Protein AF-A0A7J2VBS0-F1 (afdb_monomer)

Radius of gyration: 18.39 Å; Cα contacts (8 Å, |Δi|>4): 195; chains: 1; bounding box: 37×64×40 Å

Solvent-accessible surface area (backbone atoms only — not comparable to full-atom values): 8277 Å² total; per-residue (Å²): 133,91,49,75,49,70,35,66,66,53,61,73,64,65,58,87,63,50,68,64,55,48,54,52,32,54,75,73,70,42,53,58,47,79,52,73,48,76,32,90,88,28,45,37,32,43,34,33,37,43,43,85,49,99,90,30,32,40,36,38,68,55,23,30,35,39,42,41,56,63,86,56,71,91,43,72,68,56,54,50,47,60,74,55,34,84,44,75,46,83,48,96,69,27,40,37,36,33,26,47,45,95,46,27,59,57,53,46,37,59,51,62,63,77,49,80,67,75,72,78,76,74,79,75,78,74,78,78,82,80,75,82,78,78,80,81,75,132

Nearest PDB structures (foldseek):
  4jgl-assembly1_A  TM=4.627E-01  e=5.544E-01  Bacteroides eggerthii DSM 20697
  2p0w-assembly2_B  TM=5.869E-01  e=8.440E-01  Homo sapiens
  5mu3-assembly1_A  TM=4.746E-01  e=6.121E+00  Kluyveromyces lactis NRRL Y-1140
  2nvm-assembly1_A  TM=3.682E-01  e=5.428E+00  Trichormus variabilis ATCC 29413

Foldseek 3Di:
DAAEDEDPLRVLLVDPCVVVQLVVCVVVVHQKDWDWDAFPNKIKIWIWGWDDDPRHTYIGTFWMKIKAFPPDDPDPLVVVLVVQFPDWDDDDRIIIGIGGPVCRSVNSCVGHVVDPPPPPDDPDPDPPPPPDPPPPDD

pLDDT: mean 78.74, std 20.57, range [27.11, 95.31]

Mean predicted aligned error: 9.74 Å

Structure (mm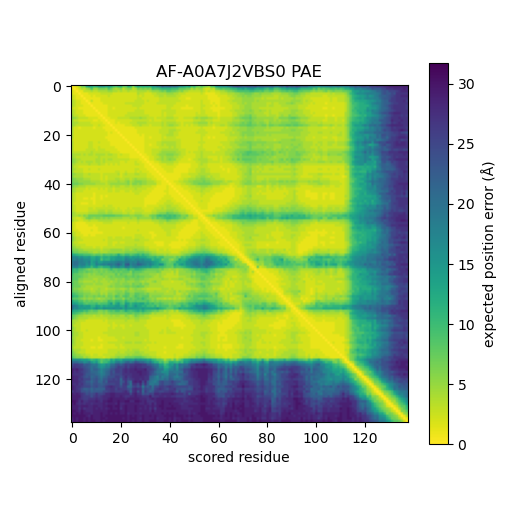CIF, N/CA/C/O backbone):
data_AF-A0A7J2VBS0-F1
#
_entry.id   AF-A0A7J2VBS0-F1
#
loop_
_atom_site.group_PDB
_atom_site.id
_atom_site.type_symbol
_atom_site.label_atom_id
_atom_site.label_alt_id
_atom_site.label_comp_id
_atom_site.label_asym_id
_atom_site.label_entity_id
_atom_site.label_seq_id
_atom_site.pdbx_PDB_ins_code
_atom_site.Cartn_x
_atom_site.Cartn_y
_atom_site.Cartn_z
_atom_site.occupancy
_atom_site.B_iso_or_equiv
_atom_site.auth_seq_id
_atom_site.auth_comp_id
_atom_site.auth_asym_id
_atom_site.auth_atom_id
_atom_site.pdbx_PDB_model_num
ATOM 1 N N . MET A 1 1 ? 15.161 -12.304 -17.473 1.00 69.94 1 MET A N 1
ATOM 2 C CA . MET A 1 1 ? 15.053 -11.946 -16.048 1.00 69.94 1 MET A CA 1
ATOM 3 C C . MET A 1 1 ? 14.732 -10.467 -15.995 1.00 69.94 1 MET A C 1
ATOM 5 O O . MET A 1 1 ? 15.534 -9.682 -16.494 1.00 69.94 1 MET A O 1
ATOM 9 N N . THR A 1 2 ? 13.534 -10.121 -15.525 1.00 84.12 2 THR A N 1
ATOM 10 C CA . THR A 1 2 ? 13.092 -8.733 -15.335 1.00 84.12 2 THR A CA 1
ATOM 11 C C . THR A 1 2 ? 14.006 -8.059 -14.313 1.00 84.12 2 THR A C 1
ATOM 13 O O . THR A 1 2 ? 14.432 -8.703 -13.355 1.00 84.12 2 THR A O 1
ATOM 16 N N . ARG A 1 3 ? 14.371 -6.795 -14.537 1.00 91.31 3 ARG A N 1
ATOM 17 C CA . ARG A 1 3 ? 15.209 -6.022 -13.609 1.00 91.31 3 ARG A CA 1
ATOM 18 C C . ARG A 1 3 ? 14.377 -4.954 -12.922 1.00 91.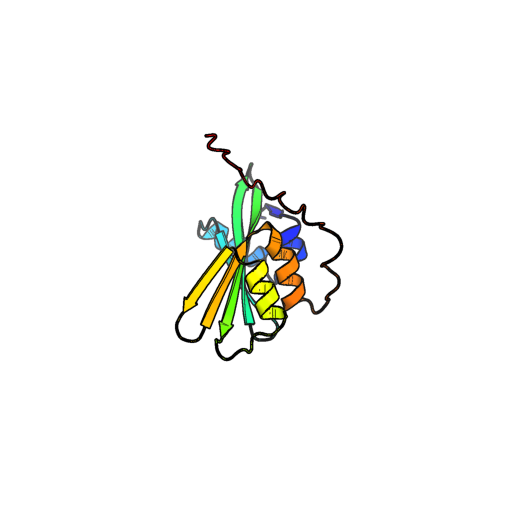31 3 ARG A C 1
ATOM 20 O O . ARG A 1 3 ? 13.618 -4.251 -13.590 1.00 91.31 3 ARG A O 1
ATOM 27 N N . TYR A 1 4 ? 14.568 -4.826 -11.614 1.00 92.50 4 TYR A N 1
ATOM 28 C CA . TYR A 1 4 ? 13.813 -3.921 -10.760 1.00 92.50 4 TYR A CA 1
ATOM 29 C C . TYR A 1 4 ? 14.730 -2.916 -10.067 1.00 92.50 4 TYR A C 1
ATOM 31 O O . TYR A 1 4 ? 15.780 -3.289 -9.549 1.00 92.50 4 TYR A O 1
ATOM 39 N N . ILE A 1 5 ? 14.286 -1.661 -10.003 1.00 94.31 5 ILE A N 1
ATOM 40 C CA . ILE A 1 5 ? 14.812 -0.649 -9.083 1.00 94.31 5 ILE A CA 1
ATOM 41 C C . ILE A 1 5 ? 13.745 -0.458 -8.010 1.00 94.31 5 ILE A C 1
ATOM 43 O O . ILE A 1 5 ? 12.760 0.250 -8.241 1.00 94.31 5 ILE A O 1
ATOM 47 N N . ILE A 1 6 ? 13.907 -1.124 -6.869 1.00 93.81 6 ILE A N 1
ATOM 48 C CA . ILE A 1 6 ? 12.905 -1.115 -5.803 1.00 93.81 6 ILE A CA 1
ATOM 49 C C . ILE A 1 6 ? 13.202 0.021 -4.827 1.00 93.81 6 ILE A C 1
ATOM 51 O O . ILE A 1 6 ? 14.315 0.180 -4.339 1.00 93.81 6 ILE A O 1
ATOM 55 N N . GLU A 1 7 ? 12.196 0.854 -4.567 1.00 94.06 7 GLU A N 1
ATOM 56 C CA . GLU A 1 7 ? 12.272 1.854 -3.510 1.00 94.06 7 GLU A CA 1
ATOM 57 C C . GLU A 1 7 ? 12.474 1.177 -2.147 1.00 94.06 7 GLU A C 1
ATOM 59 O O . GLU A 1 7 ? 11.723 0.274 -1.780 1.00 94.06 7 GLU A O 1
ATOM 64 N N . GLU A 1 8 ? 13.419 1.687 -1.356 1.00 91.38 8 GLU A N 1
ATOM 65 C CA . GLU A 1 8 ? 13.776 1.164 -0.029 1.00 91.38 8 GLU A CA 1
ATOM 66 C C . GLU A 1 8 ? 12.556 0.952 0.888 1.00 91.38 8 GLU A C 1
ATOM 68 O O . GLU A 1 8 ? 12.483 -0.019 1.640 1.00 91.38 8 GLU A O 1
ATOM 73 N N . ALA A 1 9 ? 11.553 1.836 0.820 1.00 89.94 9 ALA A N 1
ATOM 74 C CA . ALA A 1 9 ? 10.324 1.696 1.596 1.00 89.94 9 ALA A CA 1
ATOM 75 C C . ALA A 1 9 ? 9.529 0.431 1.228 1.00 89.94 9 ALA A C 1
ATOM 77 O O . ALA A 1 9 ? 8.947 -0.197 2.109 1.00 89.94 9 ALA A O 1
ATOM 78 N N . VAL A 1 10 ? 9.509 0.045 -0.051 1.00 91.88 10 VAL A N 1
ATOM 79 C CA . VAL A 1 10 ? 8.855 -1.185 -0.521 1.00 91.88 10 VAL A CA 1
ATOM 80 C C . VAL A 1 10 ? 9.665 -2.410 -0.097 1.00 91.88 10 VAL A C 1
ATOM 82 O O . VAL A 1 10 ? 9.078 -3.376 0.389 1.00 91.88 10 VAL A O 1
ATOM 85 N N . GLU A 1 11 ? 10.998 -2.353 -0.197 1.00 90.94 11 GLU A N 1
ATOM 86 C CA . GLU A 1 11 ? 11.884 -3.432 0.272 1.00 90.94 11 GLU A CA 1
ATOM 87 C C . GLU A 1 11 ? 11.690 -3.702 1.771 1.00 90.94 11 GLU A C 1
ATOM 89 O O . GLU A 1 11 ? 11.464 -4.840 2.187 1.00 90.94 11 GLU A O 1
ATOM 94 N N . LYS A 1 12 ? 11.676 -2.641 2.588 1.00 89.81 12 LYS A N 1
ATOM 95 C CA . LYS A 1 12 ? 11.487 -2.712 4.046 1.00 89.81 12 LYS A CA 1
ATOM 96 C C . LYS A 1 12 ? 10.144 -3.317 4.460 1.00 89.81 12 LYS A C 1
ATOM 98 O O . LYS A 1 12 ? 10.061 -3.984 5.490 1.00 89.81 12 LYS A O 1
ATOM 103 N N . MET A 1 13 ? 9.089 -3.139 3.662 1.00 88.62 13 MET A N 1
ATOM 104 C CA . MET A 1 13 ? 7.782 -3.742 3.952 1.00 88.62 13 MET A CA 1
ATOM 105 C C . MET A 1 13 ? 7.786 -5.277 3.864 1.00 88.62 13 MET A C 1
ATOM 107 O O . MET A 1 13 ? 6.848 -5.891 4.380 1.00 88.62 13 MET A O 1
ATOM 111 N N . ASN A 1 14 ? 8.814 -5.889 3.260 1.00 87.75 14 ASN A N 1
ATOM 112 C CA . ASN A 1 14 ? 8.978 -7.338 3.118 1.00 87.75 14 ASN A CA 1
ATOM 113 C C . ASN A 1 14 ? 7.681 -8.021 2.648 1.00 87.75 14 ASN A C 1
ATOM 115 O O . ASN A 1 14 ? 7.048 -8.795 3.370 1.00 87.75 14 ASN A O 1
ATOM 119 N N . ILE A 1 15 ? 7.218 -7.616 1.465 1.00 87.12 15 ILE A N 1
ATOM 120 C CA . ILE A 1 15 ? 5.970 -8.102 0.877 1.00 87.12 15 ILE A CA 1
ATOM 121 C C . ILE A 1 15 ? 6.213 -9.494 0.293 1.00 87.12 15 ILE A C 1
ATOM 123 O O . ILE A 1 15 ? 6.978 -9.654 -0.659 1.00 87.12 15 ILE A O 1
ATOM 127 N N . ASP A 1 16 ? 5.523 -10.490 0.844 1.00 85.00 16 ASP A N 1
ATOM 128 C CA . ASP A 1 16 ? 5.630 -11.878 0.399 1.00 85.00 16 ASP A CA 1
ATOM 129 C C . ASP A 1 16 ? 5.281 -12.006 -1.093 1.00 85.00 16 ASP A C 1
ATOM 131 O O . ASP A 1 16 ? 4.208 -11.589 -1.538 1.00 85.00 16 ASP A O 1
ATOM 135 N N . GLY A 1 17 ? 6.195 -12.589 -1.874 1.00 87.44 17 GLY A N 1
ATOM 136 C CA . GLY A 1 17 ? 5.991 -12.833 -3.304 1.00 87.44 17 GLY A CA 1
ATOM 137 C C . GLY A 1 17 ? 6.028 -11.583 -4.192 1.00 87.44 17 GLY A C 1
ATOM 138 O O . GLY A 1 17 ? 5.517 -11.641 -5.310 1.00 87.44 17 GLY A O 1
ATOM 139 N N . LEU A 1 18 ? 6.620 -10.474 -3.728 1.00 89.50 18 LEU A N 1
ATOM 140 C CA . LEU A 1 18 ? 6.658 -9.201 -4.459 1.00 89.50 18 LEU A CA 1
ATOM 141 C C . LEU A 1 18 ? 7.110 -9.351 -5.921 1.00 89.50 18 LEU A C 1
ATOM 143 O O . LEU A 1 18 ? 6.408 -8.877 -6.806 1.00 89.50 18 LEU A O 1
ATOM 147 N N . GLU A 1 19 ? 8.226 -10.034 -6.191 1.00 90.75 19 GLU A N 1
ATOM 148 C CA . GLU A 1 19 ? 8.742 -10.201 -7.562 1.00 90.75 19 GLU A CA 1
ATOM 149 C C . GLU A 1 19 ? 7.744 -10.906 -8.488 1.00 90.75 19 GLU A C 1
ATOM 151 O O . GLU A 1 19 ? 7.519 -10.450 -9.604 1.00 90.75 19 GLU A O 1
ATOM 156 N N . SER A 1 20 ? 7.076 -11.958 -8.006 1.00 89.38 20 SER A N 1
ATOM 157 C CA . SER A 1 20 ? 6.066 -12.676 -8.793 1.00 89.38 20 SER A CA 1
ATOM 158 C C . SER A 1 20 ? 4.866 -11.790 -9.117 1.00 89.38 20 SER A C 1
ATOM 160 O O . SER A 1 20 ? 4.332 -11.865 -10.221 1.00 89.38 20 SER A O 1
ATOM 162 N N . ILE A 1 21 ? 4.437 -10.958 -8.163 1.00 88.94 21 ILE A N 1
ATOM 163 C CA . ILE A 1 21 ? 3.335 -10.015 -8.375 1.00 88.94 21 ILE A CA 1
ATOM 164 C C . ILE A 1 21 ? 3.743 -8.950 -9.405 1.00 88.94 21 ILE A C 1
ATOM 166 O O . ILE A 1 21 ? 2.933 -8.562 -10.247 1.00 88.94 21 ILE A O 1
ATOM 170 N N . LEU A 1 22 ? 4.988 -8.471 -9.343 1.00 90.44 22 LEU A N 1
ATOM 171 C CA . LEU A 1 22 ? 5.515 -7.483 -10.282 1.00 90.44 22 LEU A CA 1
ATOM 172 C C . LEU A 1 22 ? 5.647 -8.056 -11.699 1.00 90.44 22 LEU A C 1
ATOM 174 O O . LEU A 1 22 ? 5.211 -7.402 -12.645 1.00 90.44 22 LEU A O 1
ATOM 178 N N . ASP A 1 23 ? 6.175 -9.275 -11.845 1.00 90.62 23 ASP A N 1
ATOM 179 C CA . ASP A 1 23 ? 6.296 -9.953 -13.141 1.00 90.62 23 ASP A CA 1
ATOM 180 C C . ASP A 1 23 ? 4.915 -10.129 -13.797 1.00 90.62 23 ASP A C 1
ATOM 182 O O . ASP A 1 23 ? 4.739 -9.819 -14.979 1.00 90.62 23 ASP A O 1
ATOM 186 N N . GLU A 1 24 ? 3.911 -10.565 -13.027 1.00 86.44 24 GLU A N 1
ATOM 187 C CA . GLU A 1 24 ? 2.534 -10.695 -13.509 1.00 86.44 24 GLU A CA 1
ATOM 188 C C . GLU A 1 24 ? 1.961 -9.333 -13.926 1.00 86.44 24 GLU A C 1
ATOM 190 O O . GLU A 1 24 ? 1.459 -9.191 -15.044 1.00 86.44 24 GLU A O 1
ATOM 195 N N . ALA A 1 25 ? 2.092 -8.310 -13.077 1.00 86.56 25 ALA A N 1
ATOM 196 C CA . ALA A 1 25 ? 1.583 -6.973 -13.358 1.00 86.56 25 ALA A CA 1
ATOM 197 C C . ALA A 1 25 ? 2.179 -6.379 -14.642 1.00 86.56 25 ALA A C 1
ATOM 199 O O . ALA A 1 25 ? 1.438 -5.870 -15.484 1.00 86.56 25 ALA A O 1
ATOM 200 N N . ILE A 1 26 ? 3.495 -6.508 -14.830 1.00 87.75 26 ILE A N 1
ATOM 201 C CA . ILE A 1 26 ? 4.191 -6.052 -16.038 1.00 87.75 26 ILE A CA 1
ATOM 202 C C . ILE A 1 26 ? 3.707 -6.827 -17.265 1.00 87.75 26 ILE A C 1
ATOM 204 O O . ILE A 1 26 ? 3.425 -6.217 -18.296 1.00 87.75 26 ILE A O 1
ATOM 208 N N . SER A 1 27 ? 3.561 -8.152 -17.159 1.00 87.56 27 SER A N 1
ATOM 209 C CA . SER A 1 27 ? 3.102 -8.990 -18.276 1.00 87.56 27 SER A CA 1
ATOM 210 C C . SER A 1 27 ? 1.687 -8.636 -18.752 1.00 87.56 27 SER A C 1
ATOM 212 O O . SER A 1 27 ? 1.389 -8.737 -19.942 1.00 87.56 27 SER A O 1
ATOM 214 N N .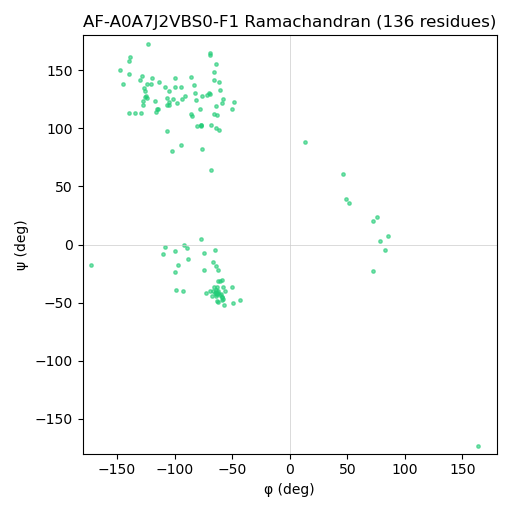 LEU A 1 28 ? 0.837 -8.168 -17.833 1.00 84.62 28 LEU A N 1
ATOM 215 C CA . LEU A 1 28 ? -0.535 -7.734 -18.098 1.00 84.62 28 LEU A CA 1
ATOM 216 C C . LEU A 1 28 ? -0.639 -6.242 -18.462 1.00 84.62 28 LEU A C 1
ATOM 218 O O . LEU A 1 28 ? -1.729 -5.767 -18.780 1.00 84.62 28 LEU A O 1
ATOM 222 N N . GLY A 1 29 ? 0.472 -5.499 -18.433 1.00 84.25 29 GLY A N 1
ATOM 223 C CA . GLY A 1 29 ? 0.507 -4.069 -18.745 1.00 84.25 29 GLY A CA 1
ATOM 224 C C . GLY A 1 29 ? -0.045 -3.164 -17.639 1.00 84.25 29 GLY A C 1
ATOM 225 O O . GLY A 1 29 ? -0.483 -2.048 -17.921 1.00 84.25 29 GLY A O 1
ATOM 226 N N . TYR A 1 30 ? -0.053 -3.621 -16.385 1.00 84.94 30 TYR A N 1
ATOM 227 C CA . TYR A 1 30 ? -0.438 -2.799 -15.241 1.00 84.94 30 TYR A CA 1
ATOM 228 C C . TYR A 1 30 ? 0.727 -1.929 -14.760 1.00 84.94 30 TYR A C 1
ATOM 230 O O . TYR A 1 30 ? 1.814 -2.418 -14.470 1.00 84.94 30 TYR A O 1
ATOM 238 N N . ASN A 1 31 ? 0.459 -0.632 -14.586 1.00 85.44 31 ASN A N 1
ATOM 239 C CA . ASN A 1 31 ? 1.428 0.340 -14.056 1.00 85.44 31 ASN A CA 1
ATOM 240 C C . ASN A 1 31 ? 1.344 0.496 -12.530 1.00 85.44 31 ASN A C 1
ATOM 242 O O . ASN A 1 31 ? 2.046 1.309 -11.931 1.00 85.44 31 ASN A O 1
ATOM 246 N N . TYR A 1 32 ? 0.436 -0.237 -11.888 1.00 87.06 32 TYR A N 1
ATOM 247 C CA . TYR A 1 32 ? 0.286 -0.236 -10.444 1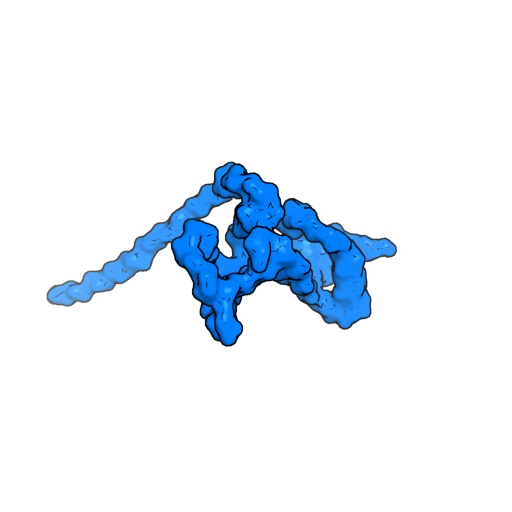.00 87.06 32 TYR A CA 1
ATOM 248 C C . TYR A 1 32 ? -0.174 -1.600 -9.944 1.00 87.06 32 TYR A C 1
ATOM 250 O O . TYR A 1 32 ? -0.914 -2.324 -10.607 1.00 87.06 32 TYR A O 1
ATOM 258 N N . VAL A 1 33 ? 0.232 -1.910 -8.722 1.00 89.38 33 VAL A N 1
ATOM 259 C CA . VAL A 1 33 ? -0.086 -3.132 -8.002 1.00 89.38 33 VAL A CA 1
ATOM 260 C C . VAL A 1 33 ? -0.730 -2.759 -6.679 1.00 89.38 33 VAL A C 1
ATOM 262 O O . VAL A 1 33 ? -0.279 -1.854 -5.975 1.00 89.38 33 VAL A O 1
ATOM 265 N N . LYS A 1 34 ? -1.779 -3.496 -6.316 1.00 91.31 34 LYS A N 1
ATOM 266 C CA . LYS A 1 34 ? -2.362 -3.469 -4.978 1.00 91.31 34 LYS A CA 1
ATOM 267 C C . LYS A 1 34 ? -2.196 -4.841 -4.346 1.00 91.31 34 LYS A C 1
ATOM 269 O O . LYS A 1 34 ? -2.839 -5.794 -4.772 1.00 91.31 34 LYS A O 1
ATOM 274 N N . THR A 1 35 ? -1.403 -4.915 -3.288 1.00 89.50 35 THR A N 1
ATOM 275 C CA . THR A 1 35 ? -1.237 -6.136 -2.491 1.00 89.50 35 THR A CA 1
ATOM 276 C C . THR A 1 35 ? -1.807 -5.924 -1.099 1.00 89.50 35 THR A C 1
ATOM 278 O O . THR A 1 35 ? -1.685 -4.838 -0.537 1.00 89.50 35 THR A O 1
ATOM 281 N N . CYS A 1 36 ? -2.493 -6.926 -0.554 1.00 88.12 36 CYS A N 1
ATOM 282 C CA . CYS A 1 36 ? -3.190 -6.807 0.721 1.00 88.12 36 CYS A CA 1
ATOM 283 C C . CYS A 1 36 ? -2.809 -7.926 1.679 1.00 88.12 36 CYS A C 1
ATOM 285 O O . CYS A 1 36 ? -2.698 -9.081 1.281 1.00 88.12 36 CYS A O 1
ATOM 287 N N . ARG A 1 37 ? -2.750 -7.596 2.966 1.00 88.88 37 ARG A N 1
ATOM 288 C CA . ARG A 1 37 ? -2.573 -8.554 4.057 1.00 88.88 37 ARG A CA 1
ATOM 289 C C . ARG A 1 37 ? -3.467 -8.198 5.241 1.00 88.88 37 ARG A C 1
ATOM 291 O O . ARG A 1 37 ? -3.957 -7.073 5.352 1.00 88.88 37 ARG A O 1
ATOM 298 N N . ILE A 1 38 ? -3.691 -9.167 6.122 1.00 89.25 38 ILE A N 1
ATOM 299 C CA . ILE A 1 38 ? -4.365 -8.927 7.400 1.00 89.25 38 ILE A CA 1
ATOM 300 C C . ILE A 1 38 ? -3.304 -8.659 8.465 1.00 89.25 38 ILE A C 1
ATOM 302 O O . ILE A 1 38 ? -2.411 -9.478 8.667 1.00 89.25 38 ILE A O 1
ATOM 306 N N . CYS A 1 39 ? -3.419 -7.526 9.151 1.00 85.81 39 CYS A N 1
ATOM 307 C CA . CYS A 1 39 ? -2.560 -7.142 10.266 1.00 85.81 39 CYS A CA 1
ATOM 308 C C . CYS A 1 39 ? -3.443 -6.783 11.456 1.00 85.81 39 CYS A C 1
ATOM 310 O O . CYS A 1 39 ? -4.294 -5.904 11.345 1.00 85.81 39 CYS A O 1
ATOM 312 N N . ARG A 1 40 ? -3.284 -7.499 12.578 1.00 81.94 40 ARG A N 1
ATOM 313 C CA . ARG A 1 40 ? -4.097 -7.318 13.801 1.00 81.94 40 ARG A CA 1
ATOM 314 C C . ARG A 1 40 ? -5.616 -7.344 13.554 1.00 81.94 40 ARG A C 1
ATOM 316 O O . ARG A 1 40 ? -6.367 -6.622 14.191 1.00 81.94 40 ARG A O 1
ATOM 323 N N . GLY A 1 41 ? -6.070 -8.171 12.611 1.00 84.62 41 GLY A N 1
ATOM 324 C CA . GLY A 1 41 ? -7.488 -8.276 12.243 1.00 84.62 41 GLY A CA 1
ATOM 325 C C . GLY A 1 41 ? -7.980 -7.215 11.250 1.00 84.62 41 GLY A C 1
ATOM 326 O O . GLY A 1 41 ? -9.107 -7.318 10.771 1.00 84.62 41 GLY A O 1
ATOM 327 N N . TRP A 1 42 ? -7.150 -6.240 10.874 1.00 88.75 42 TRP A N 1
ATOM 328 C CA . TRP A 1 42 ? -7.491 -5.219 9.882 1.00 88.75 42 TRP A CA 1
ATOM 329 C C . TRP A 1 42 ? -6.901 -5.552 8.520 1.00 88.75 42 TRP A C 1
ATOM 331 O O . TRP A 1 42 ? -5.785 -6.066 8.414 1.00 88.75 42 TRP A O 1
ATOM 341 N N . LYS A 1 43 ? -7.642 -5.239 7.454 1.00 90.19 43 LYS A N 1
ATOM 342 C CA . LYS A 1 43 ? -7.151 -5.424 6.086 1.00 90.19 43 LYS A CA 1
ATOM 343 C C . LYS A 1 43 ? -6.348 -4.200 5.674 1.00 90.19 43 LYS A C 1
ATOM 345 O O . LYS A 1 43 ? -6.921 -3.129 5.483 1.00 90.19 43 LYS A O 1
ATOM 350 N N . LEU A 1 44 ? -5.046 -4.388 5.501 1.00 92.31 44 LEU A N 1
ATOM 351 C CA . LEU A 1 44 ? -4.122 -3.381 5.000 1.00 92.31 44 LEU A CA 1
ATOM 352 C C . LEU A 1 44 ? -3.770 -3.712 3.551 1.00 92.31 44 LEU A C 1
ATOM 354 O O . LEU A 1 44 ? -3.457 -4.858 3.241 1.00 92.31 44 LEU A O 1
ATOM 358 N N . CYS A 1 45 ? -3.828 -2.723 2.665 1.00 92.06 45 CYS A N 1
ATOM 359 C CA . CYS A 1 45 ? -3.408 -2.870 1.276 1.00 92.06 45 CYS A CA 1
ATOM 360 C C . CYS A 1 45 ? -2.377 -1.813 0.906 1.00 92.06 45 CYS A C 1
ATOM 362 O O . CYS A 1 45 ? -2.646 -0.629 1.081 1.00 92.06 45 CYS A O 1
ATOM 364 N N . VAL A 1 46 ? -1.241 -2.241 0.369 1.00 93.12 46 VAL A N 1
ATOM 365 C CA . VAL A 1 46 ? -0.164 -1.385 -0.129 1.00 93.12 46 VAL A CA 1
ATOM 366 C C . VAL A 1 46 ? -0.354 -1.178 -1.627 1.00 93.12 46 VAL A C 1
ATOM 368 O O . VAL A 1 46 ? -0.657 -2.126 -2.356 1.00 93.12 46 VAL A O 1
ATOM 371 N N . TYR A 1 47 ? -0.189 0.064 -2.066 1.00 93.75 47 TYR A N 1
ATOM 372 C CA . TYR A 1 47 ? -0.237 0.462 -3.465 1.00 93.75 47 TYR A CA 1
ATOM 373 C C . TYR A 1 47 ? 1.178 0.762 -3.939 1.00 93.75 47 TYR A C 1
ATOM 375 O O . TYR A 1 47 ? 1.883 1.571 -3.332 1.00 93.75 47 TYR A O 1
ATOM 383 N N . ILE A 1 48 ? 1.578 0.109 -5.021 1.00 93.69 48 ILE A N 1
ATOM 384 C CA . ILE A 1 48 ? 2.923 0.175 -5.581 1.00 93.69 48 ILE A CA 1
ATOM 385 C C . ILE A 1 48 ? 2.790 0.587 -7.042 1.00 93.69 48 ILE A C 1
ATOM 387 O O . ILE A 1 48 ? 2.022 -0.026 -7.775 1.00 93.69 48 ILE A O 1
ATOM 391 N N . ALA A 1 49 ? 3.503 1.623 -7.462 1.00 94.25 49 ALA A N 1
ATOM 392 C CA . ALA A 1 49 ? 3.647 1.982 -8.865 1.00 94.25 49 ALA A CA 1
ATOM 393 C C . ALA A 1 49 ? 4.792 1.183 -9.492 1.00 94.25 49 ALA A C 1
ATOM 395 O O . ALA A 1 49 ? 5.807 0.935 -8.837 1.00 94.25 49 ALA A O 1
ATOM 396 N N . VAL A 1 50 ? 4.620 0.803 -10.754 1.00 91.50 50 VAL A N 1
ATOM 397 C CA . VAL A 1 50 ? 5.619 0.092 -11.552 1.00 91.50 50 VAL A CA 1
ATOM 398 C C . VAL A 1 50 ? 5.773 0.833 -12.873 1.00 91.50 50 VAL A C 1
ATOM 400 O O . VAL A 1 50 ? 4.847 0.873 -13.678 1.00 91.50 50 VAL A O 1
ATOM 403 N N . GLU A 1 51 ? 6.939 1.434 -13.092 1.00 92.06 51 GLU A N 1
ATOM 404 C CA . GLU A 1 51 ? 7.200 2.298 -14.245 1.00 92.06 51 GLU A CA 1
ATOM 405 C C . GLU A 1 51 ? 8.441 1.823 -15.011 1.00 92.06 51 GLU A C 1
ATOM 407 O O . GLU A 1 51 ? 9.482 1.586 -14.394 1.00 92.06 51 GLU A O 1
ATOM 412 N N . PRO A 1 52 ? 8.388 1.691 -16.346 1.00 91.00 52 PRO A N 1
ATOM 413 C CA . PRO A 1 52 ? 9.568 1.346 -17.129 1.00 91.00 52 PRO A CA 1
ATOM 414 C C . PRO A 1 52 ? 10.568 2.515 -17.156 1.00 91.00 52 PRO A C 1
ATOM 416 O O . PRO A 1 52 ? 10.214 3.647 -17.483 1.00 91.00 52 PRO A O 1
ATOM 419 N N . VAL A 1 53 ? 11.840 2.242 -16.858 1.00 92.06 53 VAL A N 1
ATOM 420 C CA . VAL A 1 53 ? 12.942 3.216 -16.857 1.00 92.06 53 VAL A CA 1
ATOM 421 C C . VAL A 1 53 ? 14.192 2.565 -17.448 1.00 92.06 53 VAL A C 1
ATOM 423 O O . VAL A 1 53 ? 14.768 1.670 -16.843 1.00 92.06 53 VAL A O 1
ATOM 426 N N . ASN A 1 54 ? 14.644 3.023 -18.621 1.00 88.75 54 ASN A N 1
ATOM 427 C CA . ASN A 1 54 ? 15.916 2.614 -19.247 1.00 88.75 54 ASN A CA 1
ATOM 428 C C . ASN A 1 54 ? 16.166 1.089 -19.323 1.00 88.75 54 ASN A C 1
ATOM 430 O O . ASN A 1 54 ? 17.292 0.632 -19.145 1.00 88.75 54 ASN A O 1
ATOM 434 N N . GLY A 1 55 ? 15.128 0.296 -19.612 1.00 87.69 55 GLY A N 1
ATOM 435 C CA . GLY A 1 55 ? 15.239 -1.168 -19.698 1.00 87.69 55 GLY A CA 1
ATOM 436 C C . GLY A 1 55 ? 15.092 -1.903 -18.360 1.00 87.69 55 GLY A C 1
ATOM 437 O O . GLY A 1 55 ? 15.276 -3.118 -18.310 1.00 87.69 55 GLY A O 1
ATOM 438 N N . GLU A 1 56 ? 14.735 -1.185 -17.297 1.00 93.56 56 GLU A N 1
ATOM 439 C CA . GLU A 1 56 ? 14.394 -1.707 -15.973 1.00 93.56 56 GLU A CA 1
ATOM 440 C C . GLU A 1 56 ? 12.989 -1.237 -15.570 1.00 93.56 56 GLU A C 1
ATOM 442 O O . GLU A 1 56 ? 12.377 -0.417 -16.257 1.00 93.56 56 GLU A O 1
ATOM 447 N N . HIS A 1 57 ? 12.469 -1.744 -14.454 1.00 92.88 57 HIS A N 1
ATOM 448 C CA . HIS A 1 57 ? 11.205 -1.294 -13.875 1.00 92.88 57 HIS A CA 1
ATOM 449 C C . HIS A 1 57 ? 11.444 -0.656 -12.510 1.00 92.88 57 HIS A C 1
ATOM 451 O O . HIS A 1 57 ? 11.891 -1.309 -11.566 1.00 92.88 57 HIS A O 1
ATOM 457 N N . ARG A 1 58 ? 11.134 0.634 -12.394 1.00 95.12 58 ARG A N 1
ATOM 458 C CA . ARG A 1 58 ? 11.119 1.345 -11.120 1.00 95.12 58 ARG A CA 1
ATOM 459 C C . ARG A 1 58 ? 9.865 0.959 -10.348 1.00 95.12 58 ARG A C 1
ATOM 461 O O . ARG A 1 58 ? 8.759 1.073 -10.868 1.00 95.12 58 ARG A O 1
ATOM 468 N N . VAL A 1 59 ? 10.055 0.537 -9.106 1.00 95.31 59 VAL A N 1
ATOM 469 C CA . VAL A 1 59 ? 8.995 0.105 -8.197 1.00 95.31 59 VAL A CA 1
ATOM 470 C C . VAL A 1 59 ? 8.933 1.102 -7.048 1.00 95.31 59 VAL A C 1
ATOM 472 O O . VAL A 1 59 ? 9.905 1.255 -6.309 1.00 95.31 59 VAL A O 1
ATOM 475 N N . SER A 1 60 ? 7.818 1.814 -6.906 1.00 95.31 60 SER A N 1
ATOM 476 C CA . SER A 1 60 ? 7.690 2.912 -5.939 1.00 95.31 60 SER A CA 1
ATOM 477 C C . SER A 1 60 ? 6.444 2.786 -5.078 1.00 95.31 60 SER A C 1
ATOM 479 O O . SER A 1 60 ? 5.372 2.412 -5.549 1.00 95.31 60 SER A O 1
ATOM 481 N N . LEU A 1 61 ? 6.569 3.130 -3.801 1.00 95.31 61 LEU A N 1
ATOM 482 C CA . LEU A 1 61 ? 5.454 3.153 -2.867 1.00 95.31 61 LEU A CA 1
ATOM 483 C C . LEU A 1 61 ? 4.541 4.340 -3.184 1.00 95.31 61 LEU A C 1
ATOM 485 O O . LEU A 1 61 ? 4.989 5.483 -3.240 1.00 95.31 61 LEU A O 1
ATOM 489 N N . MET A 1 62 ? 3.244 4.089 -3.332 1.00 94.75 62 MET A N 1
ATOM 490 C CA . MET A 1 62 ? 2.249 5.147 -3.543 1.00 94.75 62 MET A CA 1
ATOM 491 C C . MET A 1 62 ? 1.524 5.524 -2.259 1.00 94.75 62 MET A C 1
ATOM 493 O O . MET A 1 62 ? 1.262 6.697 -1.995 1.00 94.75 62 MET A O 1
ATOM 497 N N . GLY A 1 63 ? 1.215 4.527 -1.443 1.00 94.25 63 GLY A N 1
ATOM 498 C CA . GLY A 1 63 ? 0.448 4.707 -0.228 1.00 94.25 63 GLY A CA 1
ATOM 499 C C . GLY A 1 63 ? -0.078 3.376 0.278 1.00 94.25 63 GLY A C 1
ATOM 500 O O . GLY A 1 63 ? 0.207 2.314 -0.288 1.00 94.25 63 GLY A O 1
ATOM 501 N N . LEU A 1 64 ? -0.902 3.431 1.313 1.00 94.81 64 LEU A N 1
ATOM 502 C CA . LEU A 1 64 ? -1.639 2.266 1.773 1.00 94.81 64 LEU A CA 1
ATOM 503 C C . LEU A 1 64 ? -3.066 2.627 2.165 1.00 94.81 64 LEU A C 1
ATOM 505 O O . LEU A 1 64 ? -3.388 3.770 2.477 1.00 94.81 64 LEU A O 1
ATOM 509 N N . THR A 1 65 ? -3.932 1.624 2.163 1.00 94.31 65 THR A N 1
ATOM 510 C CA . THR A 1 65 ? -5.283 1.739 2.708 1.00 94.31 65 THR A CA 1
ATOM 511 C C . THR A 1 65 ? -5.486 0.752 3.832 1.00 94.31 65 THR A C 1
ATOM 513 O O . THR A 1 65 ? -5.041 -0.392 3.721 1.00 94.31 65 THR A O 1
ATOM 516 N N . ILE A 1 66 ? -6.233 1.151 4.854 1.00 93.56 66 ILE A N 1
ATOM 517 C CA . ILE A 1 66 ? -6.600 0.286 5.974 1.00 93.56 66 ILE A CA 1
ATOM 518 C C . ILE A 1 66 ? -8.113 0.268 6.088 1.00 93.56 66 ILE A C 1
ATOM 520 O O . ILE A 1 66 ? -8.748 1.317 6.162 1.00 93.56 66 ILE A O 1
ATOM 524 N N . LYS A 1 67 ? -8.691 -0.932 6.086 1.00 91.19 67 LYS A N 1
ATOM 525 C CA . LYS A 1 67 ? -10.127 -1.142 6.255 1.00 91.19 67 LYS A CA 1
ATOM 526 C C . LYS A 1 67 ? -10.412 -1.667 7.658 1.00 91.19 67 LYS A C 1
ATOM 528 O O . LYS A 1 67 ? -9.913 -2.734 8.021 1.00 91.19 67 LYS A O 1
ATOM 533 N N . ILE A 1 68 ? -11.247 -0.938 8.396 1.00 89.06 68 ILE A N 1
ATOM 534 C CA . ILE A 1 68 ? -11.569 -1.191 9.807 1.00 89.06 68 ILE A CA 1
ATOM 535 C C . ILE A 1 68 ? -13.092 -1.273 9.984 1.00 89.06 68 ILE A C 1
ATOM 537 O O . ILE A 1 68 ? -13.797 -0.420 9.447 1.00 89.06 68 ILE A O 1
ATOM 541 N N . PRO A 1 69 ? -13.639 -2.255 10.718 1.00 86.56 69 PRO A N 1
ATOM 542 C CA . PRO A 1 69 ? -15.057 -2.280 11.087 1.00 86.56 69 PRO A CA 1
ATOM 543 C C . 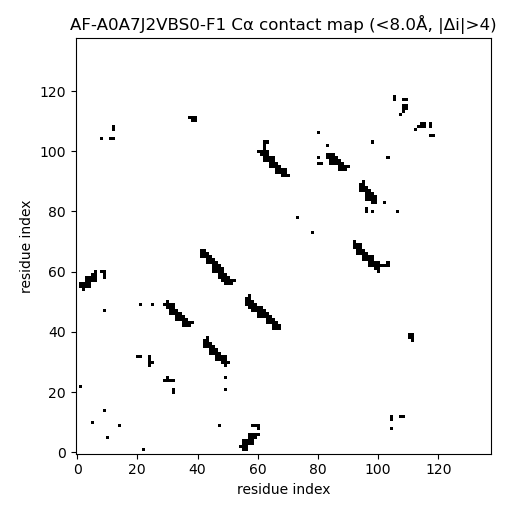PRO A 1 69 ? -15.454 -1.134 12.029 1.00 86.56 69 PRO A C 1
ATOM 545 O O . PRO A 1 69 ? -14.736 -0.842 12.973 1.00 86.56 69 PRO A O 1
ATOM 548 N N . TYR A 1 70 ? -16.644 -0.544 11.867 1.00 80.62 70 TYR A N 1
ATOM 549 C CA . TYR A 1 70 ? -17.148 0.517 12.766 1.00 80.62 70 TYR A CA 1
ATOM 550 C C . TYR A 1 70 ? -17.390 0.064 14.206 1.00 80.62 70 TYR A C 1
ATOM 552 O O . TYR A 1 70 ? -17.523 0.889 15.100 1.00 80.62 70 TYR A O 1
ATOM 560 N N . LYS A 1 71 ? -17.494 -1.249 14.424 1.00 76.94 71 LYS A N 1
ATOM 561 C CA . LYS A 1 71 ? -17.655 -1.830 15.761 1.00 76.94 71 LYS A CA 1
ATOM 562 C C . LYS A 1 71 ? -16.359 -1.795 16.578 1.00 76.94 71 LYS A C 1
ATOM 564 O O . LYS A 1 71 ? -16.388 -2.160 17.747 1.00 76.94 71 LYS A O 1
ATOM 569 N N . GLU A 1 72 ? -15.242 -1.406 15.968 1.00 71.62 72 GLU A N 1
ATOM 570 C CA . GLU A 1 72 ? -13.999 -1.133 16.683 1.00 71.62 72 GLU A CA 1
ATOM 571 C C . GLU A 1 72 ? -14.158 0.130 17.528 1.00 71.62 72 GLU A C 1
ATOM 573 O O . GLU A 1 72 ? -14.594 1.178 17.050 1.00 71.62 72 GLU A O 1
ATOM 578 N N . GLU A 1 73 ? -13.795 0.027 18.801 1.00 70.19 73 GLU A N 1
ATOM 579 C CA . GLU A 1 73 ? -13.707 1.189 19.677 1.00 70.19 73 GLU A CA 1
ATOM 580 C C . GLU A 1 73 ? -12.618 2.150 19.175 1.00 70.19 73 GLU A C 1
ATOM 582 O O . GLU A 1 73 ? -11.658 1.741 18.518 1.00 70.19 73 GLU A O 1
ATOM 587 N N . LEU A 1 74 ? -12.736 3.434 19.529 1.00 67.19 74 LEU A N 1
ATOM 588 C CA . LEU A 1 74 ? -11.730 4.477 19.277 1.00 67.19 74 LEU A CA 1
ATOM 589 C C . LEU A 1 74 ? -10.462 4.255 20.125 1.00 67.19 74 LEU A C 1
ATOM 591 O O . LEU A 1 74 ? -10.113 5.055 20.998 1.00 67.19 74 LEU A O 1
ATOM 595 N N . ARG A 1 75 ? -9.773 3.145 19.865 1.00 76.69 75 ARG A N 1
ATOM 596 C CA . ARG A 1 75 ? -8.474 2.793 20.438 1.00 76.69 75 ARG A CA 1
ATOM 597 C C . ARG A 1 75 ? -7.390 3.719 19.896 1.00 76.69 75 ARG A C 1
ATOM 599 O O . ARG A 1 75 ? -7.573 4.392 18.876 1.00 76.69 75 ARG A O 1
ATOM 606 N N . ASP A 1 76 ? -6.250 3.748 20.574 1.00 78.88 76 ASP A N 1
ATOM 607 C CA . ASP A 1 76 ? -5.130 4.621 20.213 1.00 78.88 76 ASP A CA 1
ATOM 608 C C . ASP A 1 76 ? -4.632 4.365 18.786 1.00 78.88 76 ASP A C 1
ATOM 610 O O . ASP A 1 76 ? -4.252 5.304 18.089 1.00 78.88 76 ASP A O 1
ATOM 614 N N . GLU A 1 77 ? -4.737 3.129 18.293 1.00 80.19 77 GLU A N 1
ATOM 615 C CA . GLU A 1 77 ? -4.425 2.786 16.909 1.00 80.19 77 GLU A CA 1
ATOM 616 C C . GLU A 1 77 ? -5.366 3.471 15.905 1.00 80.19 77 GLU A C 1
ATOM 618 O O . GLU A 1 77 ? -4.907 3.975 14.885 1.00 80.19 77 GLU A O 1
ATOM 623 N N . VAL A 1 78 ? -6.670 3.557 16.186 1.00 80.94 78 VAL A N 1
ATOM 624 C CA . VAL A 1 78 ? -7.628 4.240 15.295 1.00 80.94 78 VAL A CA 1
ATOM 625 C C . VAL A 1 78 ? -7.385 5.751 15.308 1.00 80.94 78 VAL A C 1
ATOM 627 O O . VAL A 1 78 ? -7.396 6.389 14.255 1.00 80.94 78 VAL A O 1
ATOM 630 N N . LYS A 1 79 ? -7.087 6.332 16.478 1.00 81.94 79 LYS A N 1
ATOM 631 C CA . LYS A 1 79 ? -6.713 7.755 16.602 1.00 81.94 79 LYS A CA 1
ATOM 632 C C . LYS A 1 79 ? -5.424 8.077 15.849 1.00 81.94 79 LYS A C 1
ATOM 634 O O . LYS A 1 79 ? -5.342 9.093 15.163 1.00 81.94 79 LYS A O 1
ATOM 639 N N . MET A 1 80 ? -4.431 7.198 15.944 1.00 84.12 80 MET A N 1
ATOM 640 C CA . MET A 1 80 ? -3.201 7.287 15.164 1.00 84.12 80 MET A CA 1
ATOM 641 C C . MET A 1 80 ? -3.520 7.284 13.663 1.00 84.12 80 MET A C 1
ATOM 643 O O . MET A 1 80 ? -3.026 8.143 12.940 1.00 84.12 80 MET A O 1
ATOM 647 N N . LEU A 1 81 ? -4.384 6.384 13.188 1.00 85.50 81 LEU A N 1
ATOM 648 C CA . LEU A 1 81 ? -4.768 6.354 11.775 1.00 85.50 81 LEU A CA 1
ATOM 649 C C . LEU A 1 81 ? -5.474 7.628 11.325 1.00 85.50 81 LEU A C 1
ATOM 651 O O . LEU A 1 81 ? -5.156 8.124 10.248 1.00 85.50 81 LEU A O 1
ATOM 655 N N . LEU A 1 82 ? -6.350 8.206 12.150 1.00 85.00 82 LEU A N 1
ATOM 656 C CA . LEU A 1 82 ? -6.960 9.509 11.868 1.00 85.00 82 LEU A CA 1
ATOM 657 C C . LEU A 1 82 ? -5.906 10.605 11.650 1.00 85.00 82 LEU A C 1
ATOM 659 O O . LEU A 1 82 ? -6.058 11.408 10.737 1.00 85.00 82 LEU A O 1
ATOM 663 N N . LYS A 1 83 ? -4.818 10.606 12.432 1.00 86.38 83 LYS A N 1
ATOM 664 C CA . LYS A 1 83 ? -3.735 11.598 12.318 1.00 86.38 83 LYS A CA 1
ATOM 665 C C . LYS A 1 83 ? -2.959 11.502 10.999 1.00 86.38 83 LYS A C 1
ATOM 667 O O . LYS A 1 83 ? -2.531 12.523 10.474 1.00 86.38 83 LYS A O 1
ATOM 672 N N . PHE A 1 84 ? -2.745 10.291 10.485 1.00 88.56 84 PHE A N 1
ATOM 673 C CA . PHE A 1 84 ? -1.919 10.062 9.289 1.00 88.56 84 PHE A CA 1
ATOM 674 C C . PHE A 1 84 ? -2.727 9.871 8.007 1.00 88.56 84 PHE A C 1
ATOM 676 O O . PHE A 1 84 ? -2.143 9.765 6.930 1.00 88.56 84 PHE A O 1
ATOM 683 N N . SER A 1 85 ? -4.054 9.811 8.104 1.00 90.12 85 SER A N 1
ATOM 684 C CA . SER A 1 85 ? -4.918 9.669 6.937 1.00 90.12 85 SER A CA 1
ATOM 685 C C . SER A 1 85 ? -5.183 11.009 6.280 1.00 90.12 85 SER A C 1
ATOM 687 O O . SER A 1 85 ? -5.503 11.982 6.952 1.00 90.12 85 SER A O 1
ATOM 689 N N . THR A 1 86 ? -5.140 11.042 4.952 1.00 86.44 86 THR A N 1
ATOM 690 C CA . THR A 1 86 ? -5.597 12.208 4.177 1.00 86.44 86 THR A CA 1
ATOM 691 C C . THR A 1 86 ? -7.024 12.039 3.672 1.00 86.44 86 THR A C 1
ATOM 693 O O . THR A 1 86 ? -7.669 13.008 3.281 1.00 86.44 86 THR A O 1
ATOM 696 N N . THR A 1 87 ? -7.545 10.812 3.655 1.00 84.69 87 THR A N 1
ATOM 697 C CA . THR A 1 87 ? -8.919 10.535 3.232 1.00 84.69 87 THR A CA 1
ATOM 698 C C . THR A 1 87 ? -9.506 9.407 4.059 1.00 84.69 87 THR A C 1
ATOM 700 O O . THR A 1 87 ? -8.844 8.401 4.322 1.00 84.69 87 THR A O 1
ATOM 703 N N . ILE A 1 88 ? -10.767 9.578 4.446 1.00 87.75 88 ILE A N 1
ATOM 704 C CA . ILE A 1 88 ? -11.549 8.583 5.170 1.00 87.75 88 ILE A CA 1
ATOM 705 C C . ILE A 1 88 ? -12.850 8.393 4.405 1.00 87.75 88 ILE A C 1
ATOM 707 O O . ILE A 1 88 ? -13.578 9.354 4.164 1.00 87.75 88 ILE A O 1
ATOM 711 N N . ILE A 1 89 ? -13.132 7.156 4.011 1.00 85.94 89 ILE A N 1
ATOM 712 C CA . ILE A 1 89 ? -14.349 6.799 3.285 1.00 85.94 89 ILE A CA 1
ATOM 713 C C . ILE A 1 89 ? -15.149 5.838 4.151 1.00 85.94 89 ILE A C 1
ATOM 715 O O . ILE A 1 89 ? -14.651 4.784 4.553 1.00 85.94 89 ILE A O 1
ATOM 719 N N . GLY A 1 90 ? -16.395 6.199 4.436 1.00 82.50 90 GLY A N 1
ATOM 720 C CA . GLY A 1 90 ? -17.336 5.295 5.075 1.00 82.50 90 GLY A CA 1
ATOM 721 C C . GLY A 1 90 ? -17.957 4.340 4.058 1.00 82.50 90 GLY A C 1
ATOM 722 O O . GLY A 1 90 ? -18.555 4.7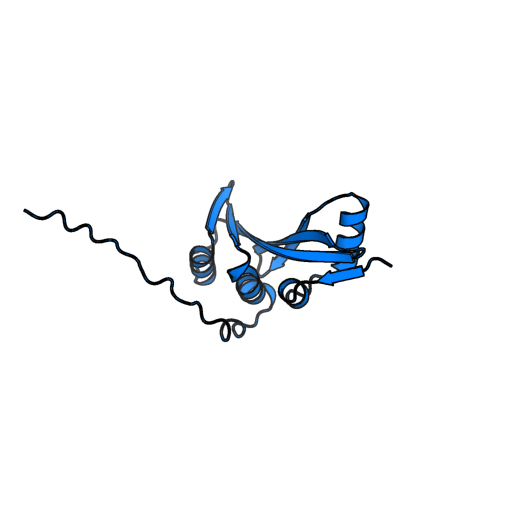87 3.084 1.00 82.50 90 GLY A O 1
ATOM 723 N N . CYS A 1 91 ? -17.850 3.034 4.297 1.00 76.25 91 CYS A N 1
ATOM 724 C CA . CYS A 1 91 ? -18.432 1.985 3.459 1.00 76.25 91 CYS A CA 1
ATOM 725 C C . CYS A 1 91 ? -19.129 0.956 4.350 1.00 76.25 91 CYS A C 1
ATOM 727 O O . CYS A 1 91 ? -18.436 0.266 5.091 1.00 76.25 91 CYS A O 1
ATOM 729 N N . GLU A 1 92 ? -20.460 0.850 4.276 1.00 82.75 92 GLU A N 1
ATOM 730 C CA . GLU A 1 92 ? -21.319 -0.139 4.965 1.00 82.75 92 GLU A CA 1
ATOM 731 C C . GLU A 1 92 ? -20.645 -0.934 6.102 1.00 82.75 92 GLU A C 1
ATOM 733 O O . GLU A 1 92 ? -20.079 -2.011 5.910 1.00 82.75 92 GLU A O 1
ATOM 738 N N . GLY A 1 93 ? -20.685 -0.379 7.316 1.00 82.81 93 GLY A N 1
ATOM 739 C CA . GLY A 1 93 ? -20.142 -1.035 8.509 1.00 82.81 93 GLY A CA 1
ATOM 740 C C . GLY A 1 93 ? -18.617 -0.974 8.660 1.00 82.81 93 GLY A C 1
ATOM 741 O O . GLY A 1 93 ? -18.094 -1.545 9.617 1.00 82.81 93 GLY A O 1
ATOM 742 N N . THR A 1 94 ? -17.899 -0.298 7.759 1.00 88.56 94 THR A N 1
ATOM 743 C CA . THR A 1 94 ? -16.437 -0.161 7.777 1.00 88.56 94 THR A CA 1
ATOM 744 C C . THR A 1 94 ? -15.965 1.243 7.397 1.00 88.56 94 THR A C 1
ATOM 746 O O . THR A 1 94 ? -16.559 1.900 6.548 1.00 88.56 94 THR A O 1
ATOM 749 N N . ALA A 1 95 ? -14.862 1.689 7.991 1.00 88.69 95 ALA A N 1
ATOM 750 C CA . ALA A 1 95 ? -14.111 2.863 7.569 1.00 88.69 95 ALA A CA 1
ATOM 751 C C . ALA A 1 95 ? -12.902 2.416 6.741 1.00 88.69 95 ALA A C 1
ATOM 753 O O . ALA A 1 95 ? -12.189 1.479 7.116 1.00 88.69 95 ALA A O 1
ATOM 754 N N . LEU A 1 96 ? -12.663 3.094 5.624 1.00 90.88 96 LEU A N 1
ATOM 755 C CA . LEU A 1 96 ? -11.449 2.969 4.833 1.00 90.88 96 LEU A CA 1
ATOM 756 C C . LEU A 1 96 ? -10.596 4.218 5.036 1.00 90.88 96 LEU A C 1
ATOM 758 O O . LEU A 1 96 ? -11.019 5.320 4.702 1.00 90.88 96 LEU A O 1
ATOM 762 N N . PHE A 1 97 ? -9.389 4.025 5.545 1.00 93.44 97 PHE A N 1
ATOM 763 C CA . PHE A 1 97 ? -8.395 5.067 5.758 1.00 93.44 97 PHE A CA 1
ATOM 764 C C . PHE A 1 97 ? -7.366 4.998 4.641 1.00 93.44 97 PHE A C 1
ATOM 766 O O . PHE A 1 97 ? -6.787 3.933 4.426 1.00 93.44 97 PHE A O 1
ATOM 773 N N . TYR A 1 98 ? -7.134 6.102 3.937 1.00 94.69 98 TYR A N 1
ATOM 774 C CA . TYR A 1 98 ? -6.014 6.228 3.011 1.00 94.69 98 TYR A CA 1
ATOM 775 C C . TYR A 1 98 ? -4.858 6.958 3.689 1.00 94.69 98 TYR A C 1
ATOM 777 O O . TYR A 1 98 ? -5.004 8.101 4.125 1.00 94.69 98 TYR A O 1
ATOM 785 N N . ILE A 1 99 ? -3.712 6.285 3.743 1.00 94.94 99 ILE A N 1
ATOM 786 C CA . ILE A 1 99 ? -2.459 6.794 4.285 1.00 94.94 99 ILE A CA 1
ATOM 787 C C . ILE A 1 99 ? -1.541 7.116 3.098 1.00 94.94 99 ILE A C 1
ATOM 789 O O . ILE A 1 99 ? -1.218 6.212 2.319 1.00 94.94 99 ILE A O 1
ATOM 793 N N . PRO A 1 100 ? -1.104 8.375 2.933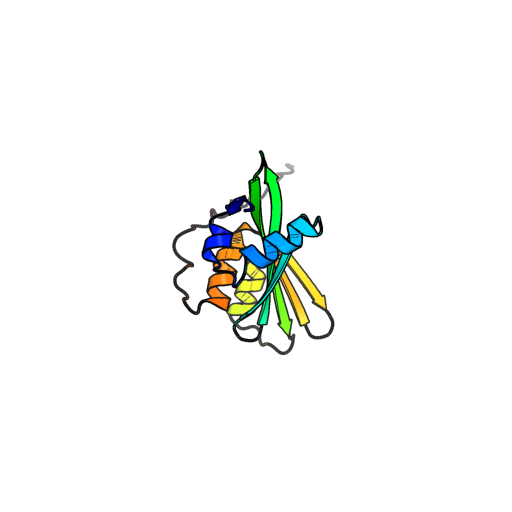 1.00 93.25 100 PRO A N 1
ATOM 794 C CA . PRO A 1 100 ? -0.229 8.760 1.838 1.00 93.25 100 PRO A CA 1
ATOM 795 C C . PRO A 1 100 ? 1.172 8.156 2.006 1.00 93.25 100 PRO A C 1
ATOM 797 O O . PRO A 1 100 ? 1.564 7.705 3.093 1.00 93.25 100 PRO A O 1
ATOM 800 N N . ARG A 1 101 ? 1.951 8.174 0.919 1.00 93.62 101 ARG A N 1
ATOM 801 C CA . ARG A 1 101 ? 3.317 7.632 0.852 1.00 93.62 101 ARG A CA 1
ATOM 802 C C . ARG A 1 101 ? 4.176 7.986 2.068 1.00 93.62 101 ARG A C 1
ATOM 804 O O . ARG A 1 101 ? 4.766 7.080 2.650 1.00 93.62 101 ARG A O 1
ATOM 811 N N . GLN A 1 102 ? 4.198 9.255 2.496 1.00 91.88 102 GLN A N 1
ATOM 812 C CA . GLN A 1 102 ? 5.115 9.715 3.550 1.00 91.88 102 GLN A CA 1
ATOM 813 C C . GLN A 1 102 ? 4.909 9.050 4.922 1.00 91.88 102 GLN A C 1
ATOM 815 O O . GLN A 1 102 ? 5.836 9.017 5.724 1.00 91.88 102 GLN A O 1
ATOM 820 N N . TYR A 1 103 ? 3.722 8.500 5.199 1.00 92.19 103 TYR A N 1
ATOM 821 C CA . TYR A 1 103 ? 3.414 7.845 6.479 1.00 92.19 103 TYR A CA 1
ATOM 822 C C . TYR A 1 103 ? 3.252 6.328 6.348 1.00 92.19 103 TYR A C 1
ATOM 824 O O . TYR A 1 103 ? 3.137 5.618 7.346 1.00 92.19 103 TYR A O 1
ATOM 832 N N . SER A 1 104 ? 3.245 5.816 5.116 1.00 92.62 104 SER A N 1
ATOM 833 C CA . SER A 1 104 ? 2.859 4.438 4.822 1.00 92.62 104 SER A CA 1
ATOM 834 C C . SER A 1 104 ? 3.795 3.412 5.457 1.00 92.62 104 SER A C 1
ATOM 836 O O . SER A 1 104 ? 3.319 2.446 6.045 1.00 92.62 104 SER A O 1
ATOM 838 N N . LEU A 1 105 ? 5.113 3.629 5.419 1.00 91.00 105 LEU A N 1
ATOM 839 C CA . LEU A 1 105 ? 6.068 2.699 6.028 1.00 91.00 105 LEU A CA 1
ATOM 840 C C . LEU A 1 105 ? 5.886 2.600 7.551 1.00 91.00 105 LEU A C 1
ATOM 842 O O . LEU A 1 105 ? 5.764 1.501 8.089 1.00 91.00 105 LEU A O 1
ATOM 846 N N . GLY A 1 106 ? 5.797 3.740 8.242 1.00 88.31 106 GLY A N 1
ATOM 847 C CA . GLY A 1 106 ? 5.622 3.775 9.698 1.00 88.31 106 GLY A CA 1
ATOM 848 C C . GLY A 1 106 ? 4.296 3.158 10.152 1.00 88.31 106 GLY A C 1
ATOM 849 O O . GLY A 1 106 ? 4.262 2.360 11.094 1.00 88.31 106 GLY A O 1
ATOM 850 N N . VAL A 1 107 ? 3.202 3.457 9.444 1.00 89.44 107 VAL A N 1
ATOM 851 C CA . VAL A 1 107 ? 1.892 2.850 9.724 1.00 89.44 107 VAL A CA 1
ATOM 852 C C . VAL A 1 107 ? 1.913 1.343 9.454 1.00 89.44 107 VAL A C 1
ATOM 854 O O . VAL A 1 107 ? 1.392 0.573 10.264 1.00 89.44 107 VAL A O 1
ATOM 857 N N . TYR A 1 108 ? 2.550 0.906 8.365 1.00 90.38 108 TYR A N 1
ATOM 858 C CA . TYR A 1 108 ? 2.705 -0.512 8.049 1.00 90.38 108 TYR A CA 1
ATOM 859 C C . TYR A 1 108 ? 3.412 -1.268 9.178 1.00 90.38 108 TYR A C 1
ATOM 861 O O . TYR A 1 108 ? 2.858 -2.239 9.690 1.00 90.38 108 TYR A O 1
ATOM 869 N N . TYR A 1 109 ? 4.577 -0.796 9.636 1.00 88.62 109 TYR A N 1
ATOM 870 C CA . TYR A 1 109 ? 5.309 -1.435 10.737 1.00 88.62 109 TYR A CA 1
ATOM 871 C C . TYR A 1 109 ? 4.502 -1.476 12.036 1.00 88.62 109 TYR A C 1
ATOM 873 O O . TYR A 1 109 ? 4.429 -2.518 12.692 1.00 88.62 109 TYR A O 1
ATOM 881 N N . SER A 1 110 ? 3.837 -0.368 12.371 1.00 85.50 110 SER A N 1
ATOM 882 C CA . SER A 1 110 ? 3.030 -0.253 13.592 1.00 85.50 110 SER A CA 1
ATOM 883 C C . SER A 1 110 ? 1.925 -1.305 13.669 1.00 85.50 110 SER A C 1
ATOM 885 O O . SER A 1 110 ? 1.617 -1.820 14.747 1.00 85.50 110 SER A O 1
ATOM 887 N N . LEU A 1 111 ? 1.327 -1.637 12.523 1.00 87.00 111 LEU A N 1
ATOM 888 C CA . LEU A 1 111 ? 0.216 -2.579 12.449 1.00 87.00 111 LEU A CA 1
ATOM 889 C C . LEU A 1 111 ? 0.671 -4.014 12.175 1.00 87.00 111 LEU A C 1
ATOM 891 O O . LEU A 1 111 ? 0.122 -4.940 12.772 1.00 87.00 111 LEU A O 1
ATOM 895 N N . CYS A 1 112 ? 1.653 -4.214 11.298 1.00 84.00 112 CYS A N 1
ATOM 896 C CA . CYS A 1 112 ? 2.001 -5.528 10.759 1.00 84.00 112 CYS A CA 1
ATOM 897 C C . CYS A 1 112 ? 3.209 -6.194 11.428 1.00 84.00 112 CYS A C 1
ATOM 899 O O . CYS A 1 112 ? 3.279 -7.420 11.411 1.00 84.00 112 CYS A O 1
ATOM 901 N N . SER A 1 113 ? 4.119 -5.435 12.044 1.00 71.44 113 SER A N 1
ATOM 902 C CA . SER A 1 113 ? 5.415 -5.971 12.500 1.00 71.44 113 SER A CA 1
ATOM 903 C C . SER A 1 113 ? 5.543 -6.102 14.018 1.00 71.44 113 SER A C 1
ATOM 905 O O . SER A 1 113 ? 6.561 -6.569 14.508 1.00 71.44 113 SER A O 1
ATOM 907 N N . GLY A 1 114 ? 4.529 -5.701 14.792 1.00 56.03 114 GLY A N 1
ATOM 908 C CA . GLY A 1 114 ? 4.512 -5.864 16.256 1.00 56.03 114 GLY A CA 1
ATOM 909 C C . GLY A 1 114 ? 5.461 -4.938 17.035 1.00 56.03 114 GLY A C 1
ATOM 910 O O . GLY A 1 114 ? 5.182 -4.636 18.195 1.00 56.03 114 GLY A O 1
ATOM 911 N N . GLU A 1 115 ? 6.517 -4.424 16.407 1.00 46.44 115 GLU A N 1
ATOM 912 C CA . GLU A 1 115 ? 7.500 -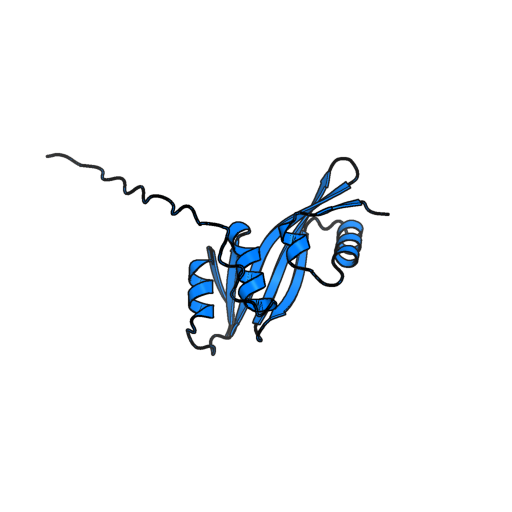3.533 17.017 1.00 46.44 115 GLU A CA 1
ATOM 913 C C . GLU A 1 115 ? 7.041 -2.069 16.978 1.00 46.44 115 GLU A C 1
ATOM 915 O O . GLU A 1 115 ? 7.011 -1.411 15.940 1.00 46.44 115 GLU A O 1
ATOM 920 N N . ARG A 1 116 ? 6.722 -1.519 18.156 1.00 44.09 116 ARG A N 1
ATOM 921 C CA . ARG A 1 116 ? 6.435 -0.085 18.363 1.00 44.09 116 ARG A CA 1
ATOM 922 C C . ARG A 1 116 ? 7.645 0.834 18.093 1.00 44.09 116 ARG A C 1
ATOM 924 O O . ARG A 1 116 ? 7.501 2.047 18.192 1.00 44.09 116 ARG A O 1
ATOM 931 N N . GLN A 1 117 ? 8.829 0.292 17.795 1.00 35.16 117 GLN A N 1
ATOM 932 C CA . GLN A 1 117 ? 10.100 1.029 17.825 1.00 35.16 117 GLN A CA 1
ATOM 933 C C . GLN A 1 117 ? 10.496 1.742 16.523 1.00 35.16 117 GLN A C 1
ATOM 935 O O . GLN A 1 117 ? 11.340 2.629 16.580 1.00 35.16 117 GLN A O 1
ATOM 940 N N . ALA A 1 118 ? 9.847 1.484 15.383 1.00 33.75 118 ALA A N 1
ATOM 941 C CA . ALA A 1 118 ? 10.188 2.161 14.120 1.00 33.75 118 ALA A CA 1
ATOM 942 C C . ALA A 1 118 ? 9.666 3.616 14.002 1.00 33.75 118 ALA A C 1
ATOM 944 O O . ALA A 1 118 ? 9.809 4.241 12.955 1.00 33.75 118 ALA A O 1
ATOM 945 N N . TRP A 1 119 ? 9.047 4.170 15.055 1.00 34.69 119 TRP A N 1
ATOM 946 C CA . TRP A 1 119 ? 8.586 5.570 15.092 1.00 34.69 119 TRP A CA 1
ATOM 947 C C . TRP A 1 119 ? 9.721 6.585 15.263 1.00 34.69 119 TRP A C 1
ATOM 949 O O . TRP A 1 119 ? 9.551 7.762 14.947 1.00 34.69 119 TRP A O 1
ATOM 959 N N . ILE A 1 120 ? 10.866 6.152 15.789 1.00 34.84 120 ILE A N 1
ATOM 960 C CA . ILE A 1 120 ? 11.954 7.034 16.205 1.00 34.84 120 ILE A CA 1
ATOM 961 C C . ILE A 1 120 ? 13.039 6.991 15.132 1.00 34.84 120 ILE A C 1
ATOM 963 O O . ILE A 1 120 ? 13.992 6.253 15.294 1.00 34.84 120 ILE A O 1
ATOM 967 N N . GLU A 1 121 ? 12.884 7.733 14.032 1.00 30.12 121 GLU A N 1
ATOM 968 C CA . GLU A 1 121 ? 14.045 8.310 13.314 1.00 30.12 121 GLU A CA 1
ATOM 969 C C . GLU A 1 121 ? 13.669 9.277 12.182 1.00 30.12 121 GLU A C 1
ATOM 971 O O . GLU A 1 121 ? 14.474 10.134 11.829 1.00 30.12 121 GLU A O 1
ATOM 976 N N . SER A 1 122 ? 12.431 9.278 11.681 1.00 29.86 122 SER A N 1
ATOM 977 C CA . SER A 1 122 ? 11.970 10.347 10.787 1.00 29.86 122 SER A CA 1
ATOM 978 C C . SER A 1 122 ? 11.244 11.429 11.590 1.00 29.86 122 SER A C 1
ATOM 980 O O . SER A 1 122 ? 10.021 11.390 11.742 1.00 29.86 122 SER A O 1
ATOM 982 N N . ARG A 1 123 ? 11.995 12.393 12.139 1.00 27.11 123 ARG A N 1
ATOM 983 C CA . ARG A 1 123 ? 11.427 13.652 12.652 1.00 27.11 123 ARG A CA 1
ATOM 984 C C . ARG A 1 123 ? 10.516 14.244 11.573 1.00 27.11 123 ARG A C 1
ATOM 986 O O . ARG A 1 123 ? 10.980 14.597 10.492 1.00 27.11 123 ARG A O 1
ATOM 993 N N . LEU A 1 124 ? 9.227 14.340 11.875 1.00 29.33 124 LEU A N 1
ATOM 994 C CA . LEU A 1 124 ? 8.301 15.174 11.126 1.00 29.33 124 LEU A CA 1
ATOM 995 C C . LEU A 1 124 ? 8.764 16.618 11.324 1.00 29.33 124 LEU A C 1
ATOM 997 O O . LEU A 1 124 ? 8.842 17.081 12.461 1.00 29.33 124 LEU A O 1
ATOM 1001 N N . VAL A 1 125 ? 9.112 17.306 10.239 1.00 32.09 125 VAL A N 1
ATOM 1002 C CA . VAL A 1 125 ? 9.130 18.768 10.251 1.00 32.09 125 VAL A CA 1
ATOM 1003 C C . VAL A 1 125 ? 7.673 19.167 10.431 1.00 32.09 125 VAL A C 1
ATOM 1005 O O . VAL A 1 125 ? 6.841 18.851 9.577 1.00 32.09 125 VAL A O 1
ATOM 1008 N N . GLU A 1 126 ? 7.343 19.743 11.584 1.00 29.88 126 GLU A N 1
ATOM 1009 C CA . GLU A 1 126 ? 6.040 20.365 11.777 1.00 29.88 126 GLU A CA 1
ATOM 1010 C C . GLU A 1 126 ? 5.912 21.453 10.704 1.00 29.88 126 GLU A C 1
ATOM 1012 O O . GLU A 1 126 ? 6.805 22.297 10.605 1.00 29.88 126 GLU A O 1
ATOM 1017 N N . PRO A 1 127 ? 4.891 21.410 9.830 1.00 34.78 127 PRO A N 1
ATOM 1018 C CA . PRO A 1 127 ? 4.643 22.525 8.937 1.00 34.78 127 PRO A CA 1
ATOM 1019 C C . PRO A 1 127 ? 4.302 23.717 9.826 1.00 34.78 127 PRO A C 1
ATOM 1021 O O . PRO A 1 127 ? 3.280 23.705 10.507 1.00 34.78 127 PRO A O 1
ATOM 1024 N N . GLU A 1 128 ? 5.198 24.700 9.865 1.00 34.72 128 GLU A N 1
ATOM 1025 C CA . GLU A 1 128 ? 4.960 25.981 10.519 1.00 34.72 128 GLU A CA 1
ATOM 1026 C C . GLU A 1 128 ? 3.593 26.506 10.057 1.00 34.72 128 GLU A C 1
ATOM 1028 O O . GLU A 1 128 ? 3.318 26.610 8.857 1.00 34.72 128 GLU A O 1
ATOM 1033 N N . GLU A 1 129 ? 2.703 26.757 11.018 1.00 32.84 129 GLU A N 1
ATOM 1034 C CA . GLU A 1 129 ? 1.383 27.330 10.786 1.00 32.84 129 GLU A CA 1
ATOM 1035 C C . GLU A 1 129 ? 1.553 28.721 10.159 1.00 32.84 129 GLU A C 1
ATOM 1037 O O . GLU A 1 129 ? 1.784 29.709 10.855 1.00 32.84 129 GLU A O 1
ATOM 1042 N N . ILE A 1 130 ? 1.429 28.833 8.834 1.00 33.53 130 ILE A N 1
ATOM 1043 C CA . ILE A 1 130 ? 1.258 30.137 8.185 1.00 33.53 130 ILE A CA 1
ATOM 1044 C C . ILE A 1 130 ? -0.192 30.568 8.420 1.00 33.53 130 ILE A C 1
ATOM 1046 O O . ILE A 1 130 ? -1.071 30.377 7.580 1.00 33.53 130 ILE A O 1
ATOM 1050 N N . ILE A 1 131 ? -0.453 31.141 9.594 1.00 38.22 131 ILE A N 1
ATOM 1051 C CA . ILE A 1 131 ? -1.632 31.975 9.812 1.00 38.22 131 ILE A CA 1
ATOM 1052 C C . ILE A 1 131 ? -1.317 33.325 9.166 1.00 38.22 131 ILE A C 1
ATOM 1054 O O . ILE A 1 131 ? -0.564 34.134 9.707 1.00 38.22 131 ILE A O 1
ATOM 1058 N N . HIS A 1 132 ? -1.877 33.567 7.982 1.00 34.16 132 HIS A N 1
ATOM 1059 C CA . HIS A 1 132 ? -1.938 34.913 7.427 1.00 34.16 132 HIS A CA 1
ATOM 1060 C C . HIS A 1 132 ? -2.905 35.741 8.280 1.00 34.16 132 HIS A C 1
ATOM 1062 O O . HIS A 1 132 ? -4.120 35.616 8.147 1.00 34.16 132 HIS A O 1
ATOM 1068 N N . PHE A 1 133 ? -2.370 36.595 9.150 1.00 39.00 133 PHE A N 1
ATOM 1069 C CA . PHE A 1 133 ? -3.118 37.740 9.653 1.00 39.00 133 PHE A CA 1
ATOM 1070 C C . PHE A 1 133 ? -3.124 38.796 8.547 1.00 39.00 133 PHE A C 1
ATOM 1072 O O . PHE A 1 133 ? -2.118 39.456 8.300 1.00 39.00 133 PHE A O 1
ATOM 1079 N N . THR A 1 134 ? -4.241 38.936 7.838 1.00 40.62 134 THR A N 1
ATOM 1080 C CA . THR A 1 134 ? -4.545 40.198 7.164 1.00 40.62 134 THR A CA 1
ATOM 1081 C C . THR A 1 134 ? -5.029 41.164 8.234 1.00 40.62 134 THR A C 1
ATOM 1083 O O . THR A 1 134 ? -6.161 41.060 8.703 1.00 40.62 134 THR A O 1
ATOM 1086 N N . GLU A 1 135 ? -4.147 42.068 8.652 1.00 45.09 135 GLU A N 1
ATOM 1087 C CA . GLU A 1 135 ? -4.548 43.311 9.302 1.00 45.09 135 GLU A CA 1
ATOM 1088 C C . GLU A 1 135 ? -5.338 44.129 8.270 1.00 45.09 135 GLU A C 1
ATOM 1090 O O . GLU A 1 135 ? -4.759 44.744 7.375 1.00 45.09 135 GLU A O 1
ATOM 1095 N N . GLU A 1 136 ? -6.668 44.105 8.346 1.00 42.69 136 GLU A N 1
ATOM 1096 C CA . GLU A 1 136 ? -7.460 45.208 7.805 1.00 42.69 136 GLU A CA 1
ATOM 1097 C C . GLU A 1 136 ? -7.434 46.317 8.855 1.00 42.69 136 GLU A C 1
ATOM 1099 O O . GLU A 1 136 ? -8.059 46.218 9.912 1.00 42.69 136 GLU A O 1
ATOM 1104 N N . GLY A 1 137 ? -6.598 47.317 8.582 1.00 43.56 137 GLY A N 1
ATOM 1105 C CA . GLY A 1 137 ? -6.506 48.542 9.358 1.00 43.56 137 GLY A CA 1
ATOM 1106 C C . GLY A 1 137 ? -7.785 49.373 9.276 1.00 43.56 137 GLY A C 1
ATOM 1107 O O . GLY A 1 137 ? -8.486 49.374 8.262 1.00 43.56 137 GLY A O 1
ATOM 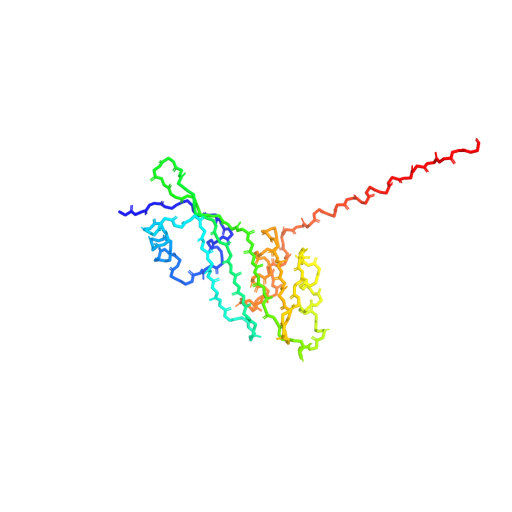1108 N N . GLU A 1 138 ? -8.044 50.073 10.377 1.00 38.84 138 GLU A N 1
ATOM 1109 C CA . GLU A 1 138 ? -8.894 51.266 10.444 1.00 38.84 138 GLU A CA 1
ATOM 1110 C C . GLU A 1 138 ? -8.335 52.420 9.594 1.00 38.84 138 GLU A C 1
ATOM 1112 O O . GLU A 1 138 ? -7.090 52.548 9.491 1.00 38.84 138 GLU A O 1
#

Secondary structure (DSSP, 8-state):
---EEE-HHHHHT--TTHHHHHHHHHHTT-SEEEEEEEETTEEEEEEEEEEEETTEEEEEEEEEEEEEETTS---HHHHHHHHH-SEEEEETTEEEEEEEHHHHHHHHHHHHS--GGGGSS-----------------

Sequence (138 aa):
MTRYIIEEAVEKMNIDGLESILDEAISLGYNYVKTCRICRGWKLCVYIAVEPVNGEHRVSLMGLTIKIPYKEELRDEVKMLLKFSTTIIGCEGTALFYIPRQYSLGVYYSLCSGERQAWIESRLVEPEEIIHFTEEGE